Protein AF-A0A0B1RZ28-F1 (afdb_monomer)

Sequence (135 aa):
MQMYLNNQDTDVVIRTESGDLHAHKYSRNAIHFLLCFLYGGLTSIPEEVDVWEVIALATHLNHKDLADVVILHLKATRCHWFHRPCASCVSAVFDALPQFATIRCLKPLYDEVCIANFSLRRLFLVILFVFAKVK

InterPro domains:
  IPR011333 SKP1/BTB/POZ domain superfamily [SSF54695] (2-75)
  IPR043225 BTBD8, BACK domain [PF26017] (79-113)

Structure (mmCIF, N/CA/C/O backbone):
data_AF-A0A0B1RZ28-F1
#
_entry.id   AF-A0A0B1RZ28-F1
#
loop_
_atom_site.group_PDB
_atom_site.id
_atom_site.type_symbol
_atom_site.label_atom_id
_atom_site.label_alt_id
_atom_site.label_comp_id
_atom_site.label_asym_id
_atom_site.label_entity_id
_atom_site.label_seq_id
_atom_site.pdbx_PDB_ins_code
_atom_site.Cartn_x
_atom_site.Cartn_y
_atom_site.Cartn_z
_atom_site.occupancy
_atom_site.B_iso_or_equiv
_atom_site.auth_seq_id
_atom_site.auth_comp_id
_atom_site.auth_asym_id
_atom_site.auth_atom_id
_atom_site.pdbx_PDB_model_num
ATOM 1 N N . MET A 1 1 ? -13.729 -9.799 16.171 1.00 50.22 1 MET A N 1
ATOM 2 C CA . MET A 1 1 ? -13.730 -9.750 14.688 1.00 50.22 1 MET A CA 1
ATOM 3 C C . MET A 1 1 ? -15.132 -9.718 14.056 1.00 50.22 1 MET A C 1
ATOM 5 O O . MET A 1 1 ? -15.224 -9.473 12.866 1.00 50.22 1 MET A O 1
ATOM 9 N N . GLN A 1 2 ? -16.228 -9.895 14.816 1.00 50.97 2 GLN A N 1
ATOM 10 C CA . GLN A 1 2 ? -17.605 -9.849 14.280 1.00 50.97 2 GLN A CA 1
ATOM 11 C C . GLN A 1 2 ? -18.127 -8.434 13.947 1.00 50.97 2 GLN A C 1
ATOM 13 O O . GLN A 1 2 ? -19.095 -8.305 13.212 1.00 50.97 2 GLN A O 1
ATOM 18 N N . MET A 1 3 ? -17.473 -7.367 14.421 1.00 54.50 3 MET A N 1
ATOM 19 C CA . MET A 1 3 ? -17.936 -5.985 14.215 1.00 54.50 3 MET A CA 1
ATOM 20 C C . MET A 1 3 ? -17.839 -5.519 12.746 1.00 54.50 3 MET A C 1
ATOM 22 O O . MET A 1 3 ? -18.744 -4.854 12.263 1.00 54.50 3 MET A O 1
ATOM 26 N N . TYR A 1 4 ? -16.807 -5.943 12.001 1.00 51.66 4 TYR A N 1
ATOM 27 C CA . TYR A 1 4 ? -16.634 -5.612 10.572 1.00 51.66 4 TYR A CA 1
ATOM 28 C C . TYR A 1 4 ? -17.512 -6.453 9.630 1.00 51.66 4 TYR A C 1
ATOM 30 O O . TYR A 1 4 ? -17.722 -6.079 8.477 1.00 51.66 4 TYR A O 1
ATOM 38 N N . LEU A 1 5 ? -18.018 -7.595 10.108 1.00 53.47 5 LEU A N 1
ATOM 39 C CA . LEU A 1 5 ? -18.885 -8.490 9.336 1.00 53.47 5 LEU A CA 1
ATOM 40 C C . LEU A 1 5 ? -20.340 -7.998 9.301 1.00 53.47 5 LEU A C 1
ATOM 42 O O . LEU A 1 5 ? -21.074 -8.348 8.383 1.00 53.47 5 LEU A O 1
ATOM 46 N N . ASN A 1 6 ? -20.735 -7.154 10.259 1.00 58.34 6 ASN A N 1
ATOM 47 C CA . ASN A 1 6 ? -22.127 -6.747 10.463 1.00 58.34 6 ASN A CA 1
ATOM 48 C C . ASN A 1 6 ? -22.534 -5.455 9.732 1.00 58.34 6 ASN A C 1
ATOM 50 O O . ASN A 1 6 ? -23.657 -4.997 9.916 1.00 58.34 6 ASN A O 1
ATOM 54 N N . ASN A 1 7 ? -21.656 -4.884 8.897 1.00 54.47 7 ASN A N 1
ATOM 55 C CA . ASN A 1 7 ? -21.972 -3.774 7.985 1.00 54.47 7 ASN A CA 1
ATOM 56 C C . ASN A 1 7 ? -22.638 -2.551 8.653 1.00 54.47 7 ASN A C 1
ATOM 58 O O . ASN A 1 7 ? -23.470 -1.881 8.046 1.00 54.47 7 ASN A O 1
ATOM 62 N N . GLN A 1 8 ? -22.301 -2.284 9.915 1.00 56.16 8 GLN A N 1
ATOM 63 C CA . GLN A 1 8 ? -22.671 -1.040 10.578 1.00 5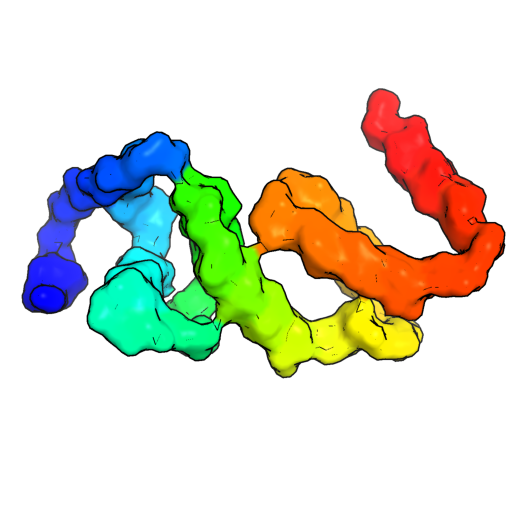6.16 8 GLN A CA 1
ATOM 64 C C . GLN A 1 8 ? -21.620 0.010 10.215 1.00 56.16 8 GLN A C 1
ATOM 66 O O . GLN A 1 8 ? -20.428 -0.290 10.284 1.00 56.16 8 GLN A O 1
ATOM 71 N N . ASP A 1 9 ? -22.054 1.207 9.815 1.00 52.78 9 ASP A N 1
ATOM 72 C CA . ASP A 1 9 ? -21.193 2.376 9.604 1.00 52.78 9 ASP A CA 1
ATOM 73 C C . ASP A 1 9 ? -20.492 2.716 10.917 1.00 52.78 9 ASP A C 1
ATOM 75 O O . ASP A 1 9 ? -20.996 3.449 11.766 1.00 52.78 9 ASP A O 1
ATOM 79 N N . THR A 1 10 ? -19.346 2.089 11.145 1.00 56.50 10 THR A N 1
ATOM 80 C CA . THR A 1 10 ? -18.573 2.341 12.343 1.00 56.50 10 THR A CA 1
ATOM 81 C C . THR A 1 10 ? -17.565 3.426 12.006 1.00 56.50 10 THR A C 1
ATOM 83 O O . THR A 1 10 ? -16.598 3.168 11.285 1.00 56.50 10 THR A O 1
ATOM 86 N N . ASP A 1 11 ? -17.779 4.620 12.560 1.00 66.06 11 ASP A N 1
ATOM 87 C CA . ASP A 1 11 ? -16.814 5.723 12.641 1.00 66.06 11 ASP A CA 1
ATOM 88 C C . ASP A 1 11 ? -15.599 5.326 13.505 1.00 66.06 11 ASP A C 1
ATOM 90 O O . ASP A 1 11 ? -15.276 5.941 14.522 1.00 66.06 11 ASP A O 1
ATOM 94 N N . VAL A 1 12 ? -14.923 4.236 13.138 1.00 69.81 12 VAL A N 1
ATOM 95 C CA . VAL A 1 12 ? -13.765 3.714 13.858 1.00 69.81 12 VAL A CA 1
ATOM 96 C C . VAL A 1 12 ? -12.587 4.600 13.511 1.00 69.81 12 VAL A C 1
ATOM 98 O O . VAL A 1 12 ? -12.058 4.581 12.397 1.00 69.81 12 VAL A O 1
ATOM 101 N N . VAL A 1 13 ? -12.192 5.394 14.496 1.00 73.06 13 VAL A N 1
ATOM 102 C CA . VAL A 1 13 ? -10.959 6.167 14.468 1.00 73.06 13 VAL A CA 1
ATOM 103 C C . VAL A 1 13 ? -9.920 5.391 15.262 1.00 73.06 13 VAL A C 1
ATOM 105 O O . VAL A 1 13 ? -10.010 5.279 16.486 1.00 73.06 13 VAL A O 1
ATOM 108 N N . ILE A 1 14 ? -8.941 4.825 14.561 1.00 74.94 14 ILE A N 1
ATOM 109 C CA . ILE A 1 14 ? -7.783 4.189 15.184 1.00 74.94 14 ILE A CA 1
ATOM 110 C C . ILE A 1 14 ? -6.798 5.312 15.498 1.00 74.94 14 ILE A C 1
ATOM 112 O O . ILE A 1 14 ? -6.125 5.828 14.608 1.00 74.94 14 ILE A O 1
ATOM 116 N N . ARG A 1 15 ? -6.740 5.719 16.768 1.00 71.44 15 ARG A N 1
ATOM 117 C CA . ARG A 1 15 ? -5.738 6.682 17.229 1.00 71.44 15 ARG A CA 1
ATOM 118 C C . ARG A 1 15 ? -4.399 5.978 17.359 1.00 71.44 15 ARG A C 1
ATOM 120 O O . ARG A 1 15 ? -4.266 5.042 18.146 1.00 71.44 15 ARG A O 1
ATOM 127 N N . THR A 1 16 ? -3.421 6.429 16.591 1.00 72.31 16 THR A N 1
ATOM 128 C CA . THR A 1 16 ? -2.030 5.991 16.713 1.00 72.31 16 THR A CA 1
ATOM 129 C C . THR A 1 16 ? -1.157 7.178 17.089 1.00 72.31 16 THR A C 1
ATOM 131 O O . THR A 1 16 ? -1.541 8.325 16.876 1.00 72.31 16 THR A O 1
ATOM 134 N N . GLU A 1 17 ? 0.035 6.924 17.627 1.00 71.00 17 GLU A N 1
ATOM 135 C CA . GLU A 1 17 ? 1.003 7.990 17.936 1.00 71.00 17 GLU A CA 1
ATOM 136 C C . GLU A 1 17 ? 1.395 8.803 16.687 1.00 71.00 17 GLU A C 1
ATOM 138 O O . GLU A 1 17 ? 1.784 9.964 16.788 1.00 71.00 17 GLU A O 1
ATOM 143 N N . SER A 1 18 ? 1.240 8.201 15.504 1.00 67.88 18 SER A N 1
ATOM 144 C CA . SER A 1 18 ? 1.527 8.793 14.195 1.00 67.88 18 SER A CA 1
ATOM 145 C C . SER A 1 18 ? 0.360 9.602 13.612 1.00 67.88 18 SER A C 1
ATOM 147 O O . SER A 1 18 ? 0.556 10.313 12.627 1.00 67.88 18 SER A O 1
ATOM 149 N N . GLY A 1 19 ? -0.846 9.500 14.183 1.00 71.62 19 GLY A N 1
ATOM 150 C CA . GLY A 1 19 ? -2.050 10.177 13.699 1.00 71.62 19 GLY A CA 1
ATOM 151 C C . GLY A 1 19 ? -3.341 9.374 13.880 1.00 71.62 19 GLY A C 1
ATOM 152 O O . GLY A 1 19 ? -3.332 8.179 14.193 1.00 71.62 19 GLY A O 1
ATOM 153 N N . ASP A 1 20 ? -4.463 10.055 13.651 1.00 76.06 20 ASP A N 1
ATOM 154 C CA . ASP A 1 20 ? -5.803 9.476 13.707 1.00 76.06 20 ASP A CA 1
ATOM 155 C C . ASP A 1 20 ? -6.165 8.855 12.352 1.00 76.06 20 ASP A C 1
ATOM 157 O O . ASP A 1 20 ? -6.385 9.545 11.350 1.00 76.06 20 ASP A O 1
ATOM 161 N N . LEU A 1 21 ? -6.253 7.527 12.321 1.00 78.25 21 LEU A N 1
ATOM 162 C CA . LEU A 1 21 ? -6.657 6.784 11.139 1.00 78.25 21 LEU A CA 1
ATOM 163 C C . LEU A 1 21 ? -8.175 6.596 11.137 1.00 78.25 21 LEU A C 1
ATOM 165 O O . LEU A 1 21 ? -8.734 5.847 11.936 1.00 78.25 21 LEU A O 1
ATOM 169 N N . HIS A 1 22 ? -8.844 7.245 10.192 1.00 79.62 22 HIS A N 1
ATOM 170 C CA . HIS A 1 22 ? -10.277 7.083 9.976 1.00 79.62 22 HIS A CA 1
ATOM 171 C C . HIS A 1 22 ? -10.543 5.872 9.077 1.00 79.62 22 HIS A C 1
ATOM 173 O O . HIS A 1 22 ? -10.289 5.934 7.872 1.00 79.62 22 HIS A O 1
ATOM 179 N N . ALA A 1 23 ? -11.076 4.787 9.643 1.00 73.00 23 ALA A N 1
ATOM 180 C CA . ALA A 1 23 ? -11.317 3.541 8.912 1.00 73.00 23 ALA A CA 1
ATOM 181 C C . ALA A 1 23 ? -12.305 3.706 7.741 1.00 73.00 23 ALA A C 1
ATOM 183 O O . ALA A 1 23 ? -12.158 3.024 6.736 1.00 73.00 23 ALA A O 1
ATOM 184 N N . HIS A 1 24 ? -13.247 4.657 7.819 1.00 73.62 24 HIS A N 1
ATOM 185 C CA . HIS A 1 24 ? -14.208 4.938 6.742 1.00 73.62 24 HIS A CA 1
ATOM 186 C C . HIS A 1 24 ? -13.565 5.458 5.443 1.00 73.62 24 HIS A C 1
ATOM 188 O O . HIS A 1 24 ? -14.220 5.483 4.406 1.00 73.62 24 HIS A O 1
ATOM 194 N N . LYS A 1 25 ? -12.307 5.928 5.486 1.00 80.31 25 LYS A N 1
ATOM 195 C CA . LYS A 1 25 ? -11.600 6.454 4.304 1.00 80.31 25 LYS A CA 1
ATOM 196 C C . LYS A 1 25 ? -10.945 5.368 3.451 1.00 80.31 25 LYS A C 1
ATOM 198 O O . LYS A 1 25 ? -10.430 5.692 2.387 1.00 80.31 25 LYS A O 1
ATOM 203 N N . TYR A 1 26 ? -10.933 4.126 3.926 1.00 82.38 26 TYR A N 1
ATOM 204 C CA . TYR A 1 26 ? -10.271 2.998 3.277 1.00 82.38 26 TYR A CA 1
ATOM 205 C C . TYR A 1 26 ? -11.263 1.864 3.060 1.00 82.38 26 TYR A C 1
ATOM 207 O O . TYR A 1 26 ? -12.262 1.746 3.777 1.00 82.38 26 TYR A O 1
ATOM 215 N N . SER A 1 27 ? -10.969 0.989 2.101 1.00 83.69 27 SER A N 1
ATOM 216 C CA . SER A 1 27 ? -11.766 -0.216 1.918 1.00 83.69 27 SER A CA 1
ATOM 217 C C . SER A 1 27 ? -11.740 -1.107 3.165 1.00 83.69 27 SER A C 1
ATOM 219 O O . SER A 1 27 ? -10.748 -1.216 3.899 1.00 83.69 27 SER A O 1
ATOM 221 N N . ARG A 1 28 ? -12.848 -1.823 3.384 1.00 80.19 28 ARG A N 1
ATOM 222 C CA . ARG A 1 28 ? -12.951 -2.812 4.465 1.00 80.19 28 ARG A CA 1
ATOM 223 C C . ARG A 1 28 ? -11.847 -3.862 4.366 1.00 80.19 28 ARG A C 1
ATOM 225 O O . ARG A 1 28 ? -11.322 -4.286 5.390 1.00 80.19 28 ARG A O 1
ATOM 232 N N . ASN A 1 29 ? -11.498 -4.273 3.148 1.00 85.25 29 ASN A N 1
ATOM 233 C CA . ASN A 1 29 ? -10.481 -5.291 2.912 1.00 85.25 29 ASN A CA 1
ATOM 234 C C . ASN A 1 29 ? -9.091 -4.786 3.330 1.00 85.25 29 ASN A C 1
ATOM 236 O O . ASN A 1 29 ? -8.358 -5.527 3.982 1.00 85.25 29 ASN A O 1
ATOM 240 N N . ALA A 1 30 ? -8.759 -3.518 3.061 1.00 85.50 30 ALA A N 1
ATOM 241 C CA . ALA A 1 30 ? -7.499 -2.914 3.493 1.00 85.50 30 ALA A CA 1
ATOM 242 C C . ALA A 1 30 ? -7.399 -2.792 5.026 1.00 85.50 30 ALA A C 1
ATOM 244 O O . ALA A 1 30 ? -6.372 -3.142 5.611 1.00 85.50 30 ALA A O 1
ATOM 245 N N . ILE A 1 31 ? -8.475 -2.369 5.703 1.00 85.06 31 ILE A N 1
ATOM 246 C CA . ILE A 1 31 ? -8.514 -2.311 7.178 1.00 85.06 31 ILE A CA 1
ATOM 247 C C . ILE A 1 31 ? -8.462 -3.715 7.788 1.00 85.06 31 ILE A C 1
ATOM 249 O O . ILE A 1 31 ? -7.764 -3.940 8.776 1.00 85.06 31 ILE A O 1
ATOM 253 N N . HIS A 1 32 ? -9.161 -4.680 7.193 1.00 84.62 32 HIS A N 1
ATOM 254 C CA . HIS A 1 32 ? -9.107 -6.073 7.619 1.00 84.62 32 HIS A CA 1
ATOM 255 C C . HIS A 1 32 ? -7.689 -6.639 7.487 1.00 84.62 32 HIS A C 1
ATOM 257 O O . HIS A 1 32 ? -7.186 -7.244 8.432 1.00 84.62 32 HIS A O 1
ATOM 263 N N . PHE A 1 33 ? -7.016 -6.378 6.364 1.00 87.31 33 PHE A N 1
ATOM 264 C CA . PHE A 1 33 ? -5.612 -6.726 6.171 1.00 87.31 33 PHE A CA 1
ATOM 265 C C . PHE A 1 33 ? -4.716 -6.081 7.234 1.00 87.31 33 PHE A C 1
ATOM 267 O O . PHE A 1 33 ? -3.920 -6.784 7.849 1.00 87.31 33 PHE A O 1
ATOM 274 N N . LEU A 1 34 ? -4.888 -4.786 7.525 1.00 85.75 34 LEU A N 1
ATOM 275 C CA . LEU A 1 34 ? -4.133 -4.094 8.575 1.00 85.75 34 LEU A CA 1
ATOM 276 C C . LEU A 1 34 ? -4.327 -4.749 9.952 1.00 85.75 34 LEU A C 1
ATOM 278 O O . LEU A 1 34 ? -3.364 -4.939 10.690 1.00 85.75 34 LEU A O 1
ATOM 282 N N . LEU A 1 35 ? -5.555 -5.126 10.305 1.00 84.44 35 LEU A N 1
ATOM 283 C CA . LEU A 1 35 ? -5.836 -5.811 11.569 1.00 84.44 35 LEU A CA 1
ATOM 284 C C . LEU A 1 35 ? -5.228 -7.216 11.603 1.00 84.44 35 LEU A C 1
ATOM 286 O O . LEU A 1 35 ? -4.663 -7.609 12.622 1.00 84.44 35 LEU A O 1
ATOM 290 N N . CYS A 1 36 ? -5.302 -7.963 10.501 1.00 87.12 36 CYS A N 1
ATOM 291 C CA . CYS A 1 36 ? -4.631 -9.255 10.362 1.00 87.12 36 CYS A CA 1
ATOM 292 C C . CYS A 1 36 ? -3.104 -9.123 10.417 1.00 87.12 36 CYS A C 1
ATOM 294 O O . CYS A 1 36 ? -2.442 -10.002 10.955 1.00 87.12 36 CYS A O 1
ATOM 296 N N . PHE A 1 37 ? -2.538 -8.032 9.910 1.00 88.00 37 PHE A N 1
ATOM 297 C CA . PHE A 1 37 ? -1.118 -7.729 10.037 1.00 88.00 37 PHE A CA 1
ATOM 298 C C . PHE A 1 37 ? -0.748 -7.463 11.504 1.00 88.00 37 PHE A C 1
ATOM 300 O O . PHE A 1 37 ? 0.143 -8.120 12.035 1.00 88.00 37 PHE A O 1
ATOM 307 N N . LEU A 1 38 ? -1.486 -6.584 12.191 1.00 84.69 38 LEU A N 1
ATOM 308 C CA . LEU A 1 38 ? -1.207 -6.194 13.580 1.00 84.69 38 LEU A CA 1
ATOM 309 C C . LEU A 1 38 ? -1.409 -7.332 14.589 1.00 84.69 38 LEU A C 1
ATOM 311 O O . LEU A 1 38 ? -0.598 -7.503 15.494 1.00 84.69 38 LEU A O 1
ATOM 315 N N . TYR A 1 39 ? -2.495 -8.096 14.457 1.00 86.12 39 TYR A N 1
ATOM 316 C CA . TYR A 1 39 ? -2.864 -9.132 15.430 1.00 86.12 39 TYR A CA 1
ATOM 317 C C . TYR A 1 39 ? -2.525 -10.554 14.978 1.00 86.12 39 TYR A C 1
ATOM 319 O O . TYR A 1 39 ? -2.456 -11.454 15.811 1.00 86.12 39 TYR A O 1
ATOM 327 N N . GLY A 1 40 ? -2.341 -10.775 13.677 1.00 83.75 40 GLY A N 1
ATOM 328 C CA . GLY A 1 40 ? -2.084 -12.091 13.088 1.00 83.75 40 GLY A CA 1
ATOM 329 C C . GLY A 1 40 ? -0.723 -12.228 12.405 1.00 83.75 40 GLY A C 1
ATOM 330 O O . GLY A 1 40 ? -0.415 -13.318 11.932 1.00 83.75 40 GLY A O 1
ATOM 331 N N . GLY A 1 41 ? 0.085 -11.162 12.328 1.00 85.00 41 GLY A N 1
ATOM 332 C CA . GLY A 1 41 ? 1.406 -11.197 11.689 1.00 85.00 41 GLY A CA 1
ATOM 333 C C . GLY A 1 41 ? 1.357 -11.512 10.192 1.00 85.00 41 GLY A C 1
ATOM 334 O O . GLY A 1 41 ? 2.294 -12.093 9.648 1.00 85.00 41 GLY A O 1
ATOM 335 N N . LEU A 1 42 ? 0.247 -11.193 9.524 1.00 84.31 42 LEU A N 1
ATOM 336 C CA . LEU A 1 42 ? 0.020 -11.556 8.129 1.00 84.31 42 LEU A CA 1
ATOM 337 C C . LEU A 1 42 ? 0.875 -10.696 7.183 1.00 84.31 42 LEU A C 1
ATOM 339 O O . LEU A 1 42 ? 0.621 -9.509 7.031 1.00 84.31 42 LEU A O 1
ATOM 343 N N . THR A 1 43 ? 1.871 -11.289 6.521 1.00 84.38 43 THR A N 1
ATOM 344 C CA . THR A 1 43 ? 2.836 -10.574 5.657 1.00 84.38 43 THR A CA 1
ATOM 345 C C . THR A 1 43 ? 2.552 -10.689 4.156 1.00 84.38 43 THR A C 1
ATOM 347 O O . THR A 1 43 ? 3.291 -10.140 3.343 1.00 84.38 43 THR A O 1
ATOM 350 N N . SER A 1 44 ? 1.489 -11.390 3.758 1.00 84.19 44 SER A N 1
ATOM 351 C CA . SER A 1 44 ? 1.106 -11.573 2.355 1.00 84.19 44 SER A CA 1
ATOM 352 C C . SER A 1 44 ? -0.121 -10.736 2.007 1.00 84.19 44 SER A C 1
ATOM 354 O O . SER A 1 44 ? -1.190 -10.961 2.572 1.00 84.19 44 SER 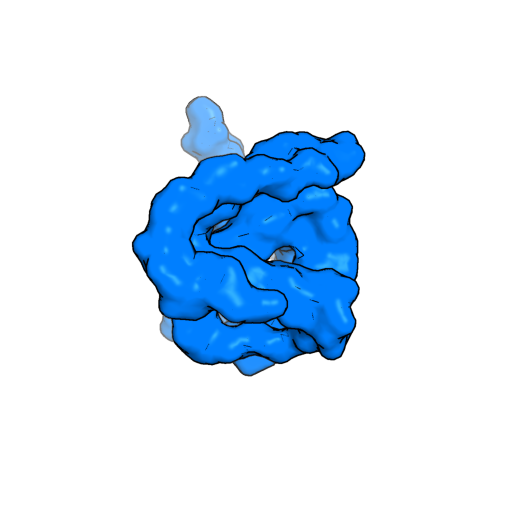A O 1
ATOM 356 N N . ILE A 1 45 ? 0.012 -9.808 1.058 1.00 85.69 45 ILE A N 1
ATOM 357 C CA . ILE A 1 45 ? -1.121 -9.016 0.560 1.00 85.69 45 ILE A CA 1
ATOM 358 C C . ILE A 1 45 ? -1.982 -9.906 -0.357 1.00 85.69 45 ILE A C 1
ATOM 360 O O . ILE A 1 45 ? -1.446 -10.413 -1.347 1.00 85.69 45 ILE A O 1
ATOM 364 N N . PRO A 1 46 ? -3.272 -10.135 -0.041 1.00 84.81 46 PRO A N 1
ATOM 365 C CA . PRO A 1 46 ? -4.182 -10.892 -0.900 1.00 84.81 46 PRO A CA 1
ATOM 366 C C . PRO A 1 46 ? -4.566 -10.084 -2.149 1.00 84.81 46 PRO A C 1
ATOM 368 O O . PRO A 1 46 ? -4.584 -8.856 -2.117 1.00 84.81 46 PRO A O 1
ATOM 371 N N . GLU A 1 47 ? -4.925 -10.766 -3.240 1.00 81.69 47 GLU A N 1
ATOM 372 C CA . GLU A 1 47 ? -5.270 -10.130 -4.529 1.00 81.69 47 GLU A CA 1
ATOM 373 C C . GLU A 1 47 ? -6.549 -9.273 -4.475 1.00 81.69 47 GLU A C 1
ATOM 375 O O . GLU A 1 47 ? -6.778 -8.428 -5.333 1.00 81.69 47 GLU A O 1
ATOM 380 N N . GLU A 1 48 ? -7.374 -9.469 -3.447 1.00 84.25 48 GLU A N 1
ATOM 381 C CA . GLU A 1 48 ? -8.632 -8.748 -3.205 1.00 84.25 48 GLU A CA 1
ATOM 382 C C . GLU A 1 48 ? -8.430 -7.349 -2.593 1.00 84.25 48 GLU A C 1
ATOM 384 O O . GLU A 1 48 ? -9.404 -6.617 -2.387 1.00 84.25 48 GLU A O 1
ATOM 389 N N . VAL A 1 49 ? -7.192 -7.012 -2.213 1.00 85.25 49 VAL A N 1
ATOM 390 C CA . VAL A 1 49 ? -6.829 -5.752 -1.557 1.00 85.25 49 VAL A CA 1
ATOM 391 C C . VAL A 1 49 ? -6.019 -4.889 -2.514 1.00 85.25 49 VAL A C 1
ATOM 393 O O . VAL A 1 49 ? -5.000 -5.317 -3.058 1.00 85.25 49 VAL A O 1
ATOM 396 N N . ASP A 1 50 ? -6.420 -3.627 -2.647 1.00 84.81 50 ASP A N 1
ATOM 397 C CA . ASP A 1 50 ? -5.676 -2.652 -3.430 1.00 84.81 50 ASP A CA 1
ATOM 398 C C . ASP A 1 50 ? -4.345 -2.291 -2.756 1.00 84.81 50 ASP A C 1
ATOM 400 O O . ASP A 1 50 ? -4.290 -1.685 -1.683 1.00 84.81 50 ASP A O 1
ATOM 404 N N . VAL A 1 51 ? -3.237 -2.601 -3.435 1.00 85.25 51 VAL A N 1
ATOM 405 C CA . VAL A 1 51 ? -1.870 -2.328 -2.951 1.00 85.25 51 VAL A CA 1
ATOM 406 C C . VAL A 1 51 ? -1.660 -0.838 -2.646 1.00 85.25 51 VAL A C 1
ATOM 408 O O . VAL A 1 51 ? -0.953 -0.488 -1.702 1.00 85.25 51 VAL A O 1
ATOM 411 N N . TRP A 1 52 ? -2.303 0.053 -3.405 1.00 83.62 52 TRP A N 1
ATOM 412 C CA . TRP A 1 52 ? -2.225 1.504 -3.206 1.00 83.62 52 TRP A CA 1
ATOM 413 C C . TRP A 1 52 ? -2.840 1.967 -1.886 1.00 83.62 52 TRP A C 1
ATOM 415 O O . TRP A 1 52 ? -2.292 2.864 -1.243 1.00 83.62 52 TRP A O 1
ATOM 425 N N . GLU A 1 53 ? -3.931 1.339 -1.445 1.00 86.25 53 GLU A N 1
ATOM 426 C CA . GLU A 1 53 ? -4.514 1.631 -0.135 1.00 86.25 53 GLU A CA 1
ATOM 427 C C . GLU A 1 53 ? -3.579 1.172 0.984 1.00 86.25 53 GLU A C 1
ATOM 429 O O . GLU A 1 53 ? -3.371 1.904 1.951 1.00 86.25 53 GLU A O 1
ATOM 434 N N . VAL A 1 54 ? -2.936 0.009 0.830 1.00 87.25 54 VAL A N 1
ATOM 435 C CA . VAL A 1 54 ? -1.952 -0.494 1.804 1.00 87.25 54 VAL A CA 1
ATOM 436 C C . VAL A 1 54 ? -0.720 0.415 1.868 1.00 87.25 54 VAL A C 1
ATOM 438 O O . VAL A 1 54 ? -0.237 0.715 2.959 1.00 87.25 54 VAL A O 1
A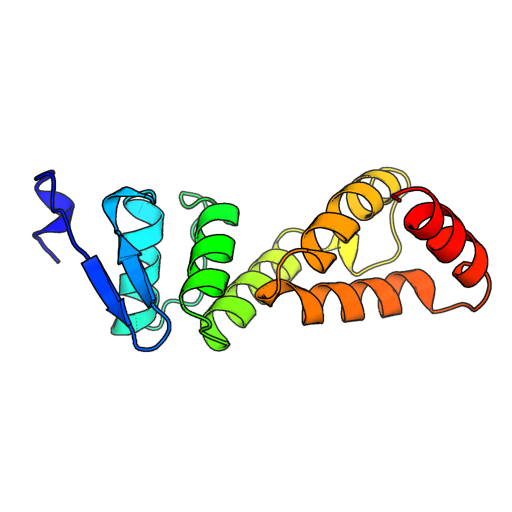TOM 441 N N . ILE A 1 55 ? -0.243 0.924 0.727 1.00 85.88 55 ILE A N 1
ATOM 442 C CA . ILE A 1 55 ? 0.829 1.933 0.660 1.00 85.88 55 ILE A CA 1
ATOM 443 C C . ILE A 1 55 ? 0.429 3.207 1.417 1.00 85.88 55 ILE A C 1
ATOM 445 O O . ILE A 1 55 ? 1.232 3.760 2.181 1.00 85.88 55 ILE A O 1
ATOM 449 N N . ALA A 1 56 ? -0.802 3.683 1.215 1.00 84.81 56 ALA A N 1
ATOM 450 C CA . ALA A 1 56 ? -1.323 4.861 1.900 1.00 84.81 56 ALA A CA 1
ATOM 451 C C . ALA A 1 56 ? -1.415 4.630 3.417 1.00 84.81 56 ALA A C 1
ATOM 453 O O . ALA A 1 56 ? -0.953 5.474 4.186 1.00 84.81 56 ALA A O 1
ATOM 454 N N . LEU A 1 57 ? -1.903 3.461 3.846 1.00 85.69 57 LEU A N 1
ATOM 455 C CA . LEU A 1 57 ? -1.938 3.048 5.252 1.00 85.69 57 LEU A CA 1
ATOM 456 C C . LEU A 1 57 ? -0.534 2.992 5.864 1.00 85.69 57 LEU A C 1
ATOM 458 O O . LEU A 1 57 ? -0.307 3.585 6.917 1.00 85.69 57 LEU A O 1
ATOM 462 N N . ALA A 1 58 ? 0.426 2.354 5.189 1.00 86.44 58 ALA A N 1
ATOM 463 C CA . ALA A 1 58 ? 1.819 2.277 5.631 1.00 86.44 58 ALA A CA 1
ATOM 464 C C . ALA A 1 58 ? 2.455 3.665 5.784 1.00 86.44 58 ALA A C 1
ATOM 466 O O . ALA A 1 58 ? 3.177 3.922 6.749 1.00 86.44 58 ALA A O 1
ATOM 467 N N . THR A 1 59 ? 2.149 4.578 4.858 1.00 83.62 59 THR A N 1
ATOM 468 C CA . THR A 1 59 ? 2.626 5.967 4.908 1.00 83.62 59 THR A CA 1
ATOM 469 C C . THR A 1 59 ? 2.003 6.738 6.068 1.00 83.62 59 THR A C 1
ATOM 471 O O . THR A 1 59 ? 2.711 7.470 6.754 1.00 83.62 59 THR A O 1
ATOM 474 N N . HIS A 1 60 ? 0.698 6.574 6.294 1.00 82.56 60 HIS A N 1
ATOM 475 C CA . HIS A 1 60 ? -0.041 7.284 7.339 1.00 82.56 60 HIS A CA 1
ATOM 476 C C . HIS A 1 60 ? 0.365 6.804 8.739 1.00 82.56 60 HIS A C 1
ATOM 478 O O . HIS A 1 60 ? 0.640 7.612 9.619 1.00 82.56 60 HIS A O 1
ATOM 484 N N . LEU A 1 61 ? 0.460 5.488 8.935 1.00 80.44 61 LEU A N 1
ATOM 485 C CA . LEU A 1 61 ? 0.834 4.881 10.216 1.00 80.44 61 LEU A CA 1
ATOM 486 C C . LEU A 1 61 ? 2.333 5.016 10.519 1.00 80.44 61 LEU A C 1
ATOM 488 O O . LEU A 1 61 ? 2.743 4.866 11.669 1.00 80.44 61 LEU A O 1
ATOM 492 N N . ASN A 1 62 ? 3.152 5.300 9.499 1.00 79.31 62 ASN A N 1
ATOM 493 C CA . ASN A 1 62 ? 4.613 5.359 9.580 1.00 79.31 62 ASN A CA 1
ATOM 494 C C . ASN A 1 62 ? 5.239 4.067 10.158 1.00 79.31 62 ASN A C 1
ATOM 496 O O . ASN A 1 62 ? 6.266 4.100 10.838 1.00 79.31 62 ASN A O 1
ATOM 500 N N . HIS A 1 63 ? 4.610 2.916 9.891 1.00 81.50 63 HIS A N 1
ATOM 501 C CA . HIS A 1 63 ? 5.046 1.610 10.383 1.00 81.50 63 HIS A CA 1
ATOM 502 C C . HIS A 1 63 ? 6.025 0.973 9.391 1.00 81.50 63 HIS A C 1
ATOM 504 O O . HIS A 1 63 ? 5.633 0.576 8.292 1.00 81.50 63 HIS A O 1
ATOM 510 N N . LYS A 1 64 ? 7.301 0.861 9.778 1.00 82.44 64 LYS A N 1
ATOM 511 C CA . LYS A 1 64 ? 8.374 0.365 8.895 1.00 82.44 64 LYS A CA 1
ATOM 512 C C . LYS A 1 64 ? 8.105 -1.051 8.387 1.00 82.44 64 LYS A C 1
ATOM 514 O O . LYS A 1 64 ? 8.167 -1.273 7.187 1.00 82.44 64 LYS A O 1
ATOM 519 N N . ASP A 1 65 ? 7.668 -1.950 9.266 1.00 85.81 65 ASP A N 1
ATOM 520 C CA . ASP A 1 65 ? 7.418 -3.345 8.878 1.00 85.81 65 ASP A CA 1
ATOM 521 C C . ASP A 1 65 ? 6.291 -3.479 7.837 1.00 85.81 65 ASP A C 1
ATOM 523 O O . ASP A 1 65 ? 6.334 -4.346 6.967 1.00 85.81 65 ASP A O 1
ATOM 527 N N . LEU A 1 66 ? 5.295 -2.583 7.869 1.00 84.94 66 LEU A N 1
ATOM 528 C CA . LEU A 1 66 ? 4.220 -2.570 6.878 1.00 84.94 66 LEU A CA 1
ATOM 529 C C . LEU A 1 66 ? 4.723 -2.046 5.524 1.00 84.94 66 LEU A C 1
ATOM 531 O O . LEU A 1 66 ? 4.311 -2.541 4.476 1.00 84.94 66 LEU A O 1
ATOM 535 N N . ALA A 1 67 ? 5.647 -1.080 5.537 1.00 85.38 67 ALA A N 1
ATOM 536 C CA . ALA A 1 67 ? 6.323 -0.617 4.328 1.00 85.38 67 ALA A CA 1
ATOM 537 C C . ALA A 1 67 ? 7.188 -1.726 3.705 1.00 85.38 67 ALA A C 1
ATOM 539 O O . ALA A 1 67 ? 7.155 -1.908 2.489 1.00 85.38 67 ALA A O 1
ATOM 540 N N . ASP A 1 68 ? 7.889 -2.514 4.523 1.00 86.25 68 ASP A N 1
ATOM 541 C CA . ASP A 1 68 ? 8.711 -3.633 4.051 1.00 86.25 68 ASP A CA 1
ATOM 542 C C . ASP A 1 68 ? 7.865 -4.744 3.414 1.00 86.25 68 ASP A C 1
ATOM 544 O O . ASP A 1 68 ? 8.241 -5.283 2.372 1.00 86.25 68 ASP A O 1
ATOM 548 N N . VAL A 1 69 ? 6.681 -5.037 3.966 1.00 87.81 69 VAL A N 1
ATOM 549 C CA . VAL A 1 69 ? 5.719 -5.978 3.362 1.00 87.81 69 VAL A CA 1
ATOM 550 C C . VAL A 1 69 ? 5.256 -5.504 1.984 1.00 87.81 69 VAL A C 1
ATOM 552 O O . VAL A 1 69 ? 5.229 -6.284 1.031 1.00 87.81 69 VAL A O 1
ATOM 555 N N . VAL A 1 70 ? 4.931 -4.219 1.848 1.00 86.56 70 VAL A N 1
ATOM 556 C CA . VAL A 1 70 ? 4.547 -3.622 0.562 1.00 86.56 70 VAL A CA 1
ATOM 557 C C . VAL A 1 70 ? 5.699 -3.692 -0.442 1.00 86.56 70 VAL A C 1
ATOM 559 O O . VAL A 1 70 ? 5.493 -4.063 -1.599 1.00 86.56 70 VAL A O 1
ATOM 562 N N . ILE A 1 71 ? 6.919 -3.374 -0.008 1.00 82.19 71 ILE A N 1
ATOM 563 C CA . ILE A 1 71 ? 8.130 -3.474 -0.829 1.00 82.19 71 ILE A CA 1
ATOM 564 C C . ILE A 1 71 ? 8.339 -4.915 -1.300 1.00 82.19 71 ILE A C 1
ATOM 566 O O . ILE A 1 71 ? 8.593 -5.146 -2.484 1.00 82.19 71 ILE A O 1
ATOM 570 N N . LEU A 1 72 ? 8.202 -5.887 -0.399 1.00 83.94 72 LEU A N 1
ATOM 571 C CA . LEU A 1 72 ? 8.338 -7.304 -0.713 1.00 83.94 72 LEU A CA 1
ATOM 572 C C . LEU A 1 72 ? 7.275 -7.755 -1.722 1.00 83.94 72 LEU A C 1
ATOM 574 O O . LEU A 1 72 ? 7.599 -8.442 -2.692 1.00 83.94 72 LEU A O 1
ATOM 578 N N . HIS A 1 73 ? 6.028 -7.319 -1.541 1.00 85.44 73 HIS A N 1
ATOM 579 C CA . HIS A 1 73 ? 4.942 -7.615 -2.467 1.00 85.44 73 HIS A CA 1
ATOM 580 C C . HIS A 1 73 ? 5.201 -7.028 -3.863 1.00 85.44 73 HIS A C 1
ATOM 582 O O . HIS A 1 73 ? 5.011 -7.721 -4.863 1.00 85.44 73 HIS A O 1
ATOM 588 N N . LEU A 1 74 ? 5.701 -5.791 -3.955 1.00 78.62 74 LEU A N 1
ATOM 589 C CA . LEU A 1 74 ? 6.085 -5.171 -5.230 1.00 78.62 74 LEU A CA 1
ATOM 590 C C . LEU A 1 74 ? 7.256 -5.901 -5.897 1.00 78.62 74 LEU A C 1
ATOM 592 O O . LEU A 1 74 ? 7.237 -6.103 -7.110 1.00 78.62 74 LEU A O 1
ATOM 596 N N . LYS A 1 75 ? 8.248 -6.351 -5.121 1.00 76.50 75 LYS A N 1
ATOM 597 C CA . LYS A 1 75 ? 9.354 -7.174 -5.636 1.00 76.50 75 LYS A CA 1
ATOM 598 C C . LYS A 1 75 ? 8.854 -8.509 -6.198 1.00 76.50 75 LYS A C 1
ATOM 600 O O . LYS A 1 75 ? 9.345 -8.938 -7.239 1.00 76.50 75 LYS A O 1
ATOM 605 N N . ALA A 1 76 ? 7.869 -9.133 -5.550 1.00 78.38 76 ALA A N 1
ATOM 606 C CA . ALA A 1 76 ? 7.286 -10.401 -5.987 1.00 78.38 76 ALA A CA 1
ATOM 607 C C . ALA A 1 76 ? 6.369 -10.263 -7.218 1.00 78.38 76 ALA A C 1
ATOM 609 O O . ALA A 1 76 ? 6.345 -11.151 -8.065 1.00 78.38 76 ALA A O 1
ATOM 610 N N . THR A 1 77 ? 5.623 -9.161 -7.335 1.00 72.00 77 THR A N 1
ATOM 611 C CA . THR A 1 77 ? 4.639 -8.954 -8.418 1.00 72.00 77 THR A CA 1
ATOM 612 C C . THR A 1 77 ? 5.204 -8.222 -9.636 1.00 72.00 77 THR A C 1
ATOM 614 O O . THR A 1 77 ? 4.731 -8.420 -10.756 1.00 72.00 77 THR A O 1
ATOM 617 N N . ARG A 1 78 ? 6.208 -7.357 -9.454 1.00 66.44 78 ARG A N 1
ATOM 618 C CA . ARG A 1 78 ? 6.759 -6.470 -10.495 1.00 66.44 78 ARG A CA 1
ATOM 619 C C . ARG A 1 78 ? 8.267 -6.658 -10.635 1.00 66.44 78 ARG A C 1
ATOM 621 O O . ARG A 1 78 ? 9.032 -5.695 -10.626 1.00 66.44 78 ARG A O 1
ATOM 628 N N . CYS A 1 79 ? 8.689 -7.904 -10.839 1.00 57.56 79 CYS A N 1
ATOM 629 C CA . CYS A 1 79 ? 10.094 -8.281 -11.008 1.00 57.56 79 CYS A CA 1
ATOM 630 C C . CYS A 1 79 ? 10.811 -7.374 -12.037 1.00 57.56 79 CYS A C 1
ATOM 632 O O . CYS A 1 79 ? 11.918 -6.901 -11.785 1.00 57.56 79 CYS A O 1
ATOM 634 N N . HIS A 1 80 ? 10.134 -7.038 -13.148 1.00 61.91 80 HIS A N 1
ATOM 635 C CA . HIS A 1 80 ? 10.642 -6.219 -14.262 1.00 61.91 80 HIS A CA 1
ATOM 636 C 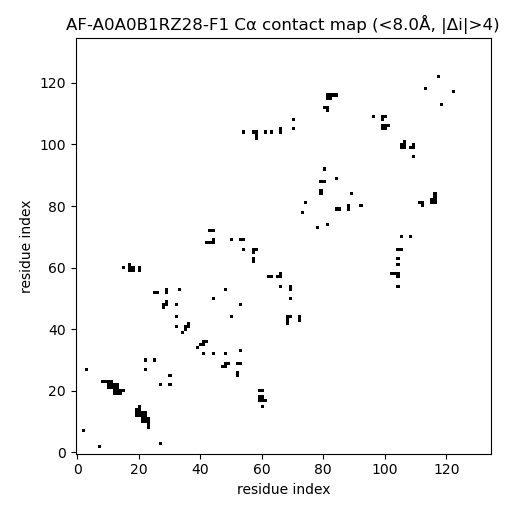C . HIS A 1 80 ? 11.233 -4.857 -13.890 1.00 61.91 80 HIS A C 1
ATOM 638 O O . HIS A 1 80 ? 11.979 -4.296 -14.688 1.00 61.91 80 HIS A O 1
ATOM 644 N N . TRP A 1 81 ? 10.906 -4.311 -12.722 1.00 58.97 81 TRP A N 1
ATOM 645 C CA . TRP A 1 81 ? 11.457 -3.035 -12.265 1.00 58.97 81 TRP A CA 1
ATOM 646 C C . TRP A 1 8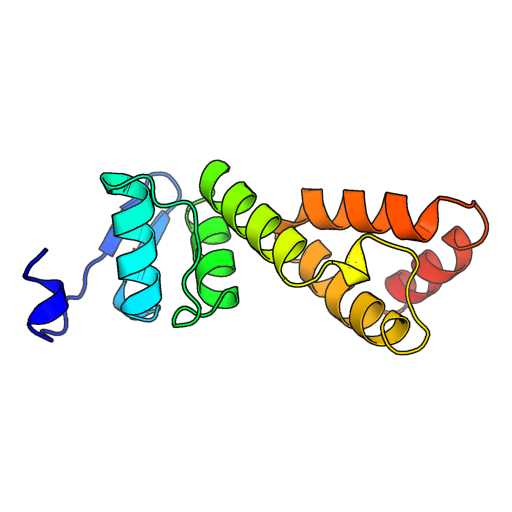1 ? 12.877 -3.163 -11.692 1.00 58.97 81 TRP A C 1
ATOM 648 O O . TRP A 1 81 ? 13.611 -2.176 -11.652 1.00 58.97 81 TRP A O 1
ATOM 658 N N . PHE A 1 82 ? 13.279 -4.374 -11.292 1.00 59.19 82 PHE A N 1
ATOM 659 C CA . PHE A 1 82 ? 14.535 -4.656 -10.584 1.00 59.19 82 PHE A CA 1
ATOM 660 C C . PHE A 1 82 ? 15.567 -5.420 -11.425 1.00 59.19 82 PHE A C 1
ATOM 662 O O . PHE A 1 82 ? 16.699 -5.615 -10.988 1.00 59.19 82 PHE A O 1
ATOM 669 N N . HIS A 1 83 ? 15.205 -5.844 -12.635 1.00 57.84 83 HIS A N 1
ATOM 670 C CA . HIS A 1 83 ? 16.123 -6.440 -13.604 1.00 57.84 83 HIS A CA 1
ATOM 671 C C . HIS A 1 83 ? 16.146 -5.639 -14.904 1.00 57.84 83 HIS A C 1
ATOM 673 O O . HIS A 1 83 ? 15.333 -4.742 -15.105 1.00 57.84 83 HIS A O 1
ATOM 679 N N . ARG A 1 84 ? 17.109 -5.951 -15.786 1.00 58.16 84 ARG A N 1
ATOM 680 C CA . ARG A 1 84 ? 17.347 -5.224 -17.041 1.00 58.16 84 ARG A CA 1
ATOM 681 C C . ARG A 1 84 ? 16.017 -4.956 -17.765 1.00 58.16 84 ARG A C 1
ATOM 683 O O . ARG A 1 84 ? 15.347 -5.926 -18.131 1.00 58.16 84 ARG A O 1
ATOM 690 N N . PRO A 1 85 ? 15.627 -3.685 -17.966 1.00 62.53 85 PRO A N 1
ATOM 691 C CA . PRO A 1 85 ? 14.287 -3.378 -18.425 1.00 62.53 85 PRO A CA 1
ATOM 692 C C . PRO A 1 85 ? 14.110 -3.881 -19.857 1.00 62.53 85 PRO A C 1
ATOM 694 O O . PRO A 1 85 ? 14.917 -3.612 -20.749 1.00 62.53 85 PRO A O 1
ATOM 697 N N . CYS A 1 86 ? 13.052 -4.661 -20.055 1.00 61.34 86 CYS A N 1
ATOM 698 C CA . CYS A 1 86 ? 12.622 -5.124 -21.364 1.00 61.34 86 CYS A CA 1
ATOM 699 C C . CYS A 1 86 ? 12.066 -3.941 -22.181 1.00 61.34 86 CYS A C 1
ATOM 701 O O . CYS A 1 86 ? 11.597 -2.970 -21.590 1.00 61.34 86 CYS A O 1
ATOM 703 N N . ALA A 1 87 ? 12.069 -3.993 -23.519 1.00 65.44 87 ALA A N 1
ATOM 704 C CA . ALA A 1 87 ? 11.617 -2.865 -24.352 1.00 65.44 87 ALA A CA 1
ATOM 705 C C . ALA A 1 87 ? 10.182 -2.384 -24.033 1.00 65.44 87 ALA A C 1
ATOM 707 O O . ALA A 1 87 ? 9.892 -1.200 -24.164 1.00 65.44 87 ALA A O 1
ATOM 708 N N . SER A 1 88 ? 9.307 -3.275 -23.555 1.00 64.62 88 SER A N 1
ATOM 709 C CA . SER A 1 88 ? 7.948 -2.948 -23.097 1.00 64.62 88 SER A CA 1
ATOM 710 C C . SER A 1 88 ? 7.868 -2.462 -21.642 1.00 64.62 88 SER A C 1
ATOM 712 O O . SER A 1 88 ? 6.864 -1.881 -21.247 1.00 64.62 88 SER A O 1
ATOM 714 N N . CYS A 1 89 ? 8.913 -2.678 -20.844 1.00 62.16 89 CYS A N 1
ATOM 715 C CA . CYS A 1 89 ? 8.973 -2.349 -19.421 1.00 62.16 89 CYS A CA 1
ATOM 716 C C . CYS A 1 89 ? 9.562 -0.952 -19.161 1.00 62.16 89 CYS A C 1
ATOM 718 O O . CYS A 1 89 ? 9.266 -0.350 -18.132 1.00 62.16 89 CYS A O 1
ATOM 720 N N . VAL A 1 90 ? 10.415 -0.447 -20.066 1.00 65.56 90 VAL A N 1
ATOM 721 C CA . VAL A 1 90 ? 11.163 0.813 -19.888 1.00 65.56 90 VAL A CA 1
ATOM 722 C C . VAL A 1 90 ? 10.223 1.990 -19.606 1.00 65.56 90 VAL A C 1
ATOM 724 O O . VAL A 1 90 ? 10.445 2.717 -18.644 1.00 65.56 90 VAL A O 1
ATOM 727 N N . SER A 1 91 ? 9.156 2.156 -20.390 1.00 68.81 91 SER A N 1
ATOM 728 C CA . SER A 1 91 ? 8.173 3.235 -20.201 1.00 68.81 91 SER A CA 1
ATOM 729 C C . SER A 1 91 ? 7.458 3.140 -18.852 1.00 68.81 91 SER A C 1
ATOM 731 O O . SER A 1 91 ? 7.447 4.105 -18.096 1.00 68.81 91 SER A O 1
ATOM 733 N N . ALA A 1 92 ? 6.964 1.951 -18.495 1.00 67.44 92 ALA A N 1
ATOM 734 C CA . ALA A 1 92 ? 6.261 1.723 -17.233 1.00 67.44 92 ALA A CA 1
ATOM 735 C C . ALA A 1 92 ? 7.143 1.973 -15.993 1.00 67.44 92 ALA A C 1
ATOM 737 O O . ALA A 1 92 ? 6.642 2.407 -14.958 1.00 67.44 92 ALA A O 1
ATOM 738 N N . VAL A 1 93 ? 8.453 1.716 -16.086 1.00 68.81 93 VAL A N 1
ATOM 739 C CA . VAL A 1 93 ? 9.414 2.040 -15.017 1.00 68.81 93 VAL A CA 1
ATOM 740 C C . VAL A 1 93 ? 9.559 3.557 -14.865 1.00 68.81 93 VAL A C 1
ATOM 742 O O . VAL A 1 93 ? 9.522 4.058 -13.741 1.00 68.81 93 VAL A O 1
ATOM 745 N N . PHE A 1 94 ? 9.679 4.298 -15.971 1.00 68.00 94 PHE A N 1
ATOM 746 C CA . PHE A 1 94 ? 9.786 5.761 -15.934 1.00 68.00 94 PHE A CA 1
ATOM 747 C C . PHE A 1 94 ? 8.520 6.445 -15.406 1.00 68.00 94 PHE A C 1
ATOM 749 O O . PHE A 1 94 ? 8.642 7.439 -14.692 1.00 68.00 94 PHE A O 1
ATOM 756 N N . ASP A 1 95 ? 7.337 5.892 -15.674 1.00 70.50 95 ASP A N 1
ATOM 757 C CA . ASP A 1 95 ? 6.070 6.425 -15.156 1.00 70.50 95 ASP A CA 1
ATOM 758 C C . ASP A 1 95 ? 5.875 6.145 -13.652 1.00 70.50 95 ASP A C 1
ATOM 760 O O . ASP A 1 95 ? 5.256 6.937 -12.935 1.00 70.50 95 ASP A O 1
ATOM 764 N N . ALA A 1 96 ? 6.423 5.032 -13.150 1.00 70.31 96 ALA A N 1
ATOM 765 C CA . ALA A 1 96 ? 6.283 4.612 -11.754 1.00 70.31 96 ALA A CA 1
ATOM 766 C C . ALA A 1 96 ? 7.329 5.244 -10.811 1.00 70.31 96 ALA A C 1
ATOM 768 O O . ALA A 1 96 ? 7.023 5.553 -9.659 1.00 70.31 96 ALA A O 1
ATOM 769 N N . LEU A 1 97 ? 8.551 5.500 -11.295 1.00 69.94 97 LEU A N 1
ATOM 770 C CA . LEU A 1 97 ? 9.641 6.129 -10.531 1.00 69.94 97 LEU A CA 1
ATOM 771 C C . LEU A 1 97 ? 9.270 7.437 -9.797 1.00 69.94 97 LEU A C 1
ATOM 773 O O . LEU A 1 97 ? 9.576 7.537 -8.604 1.00 69.94 97 LEU A O 1
ATOM 777 N N . PRO A 1 98 ? 8.616 8.438 -10.425 1.00 71.12 98 PRO A N 1
ATOM 778 C CA . PRO A 1 98 ? 8.241 9.668 -9.723 1.00 71.12 98 PRO A CA 1
ATOM 779 C C . PRO A 1 98 ? 7.224 9.414 -8.598 1.00 71.12 98 PRO A C 1
ATOM 781 O O . PRO A 1 98 ? 7.217 10.127 -7.592 1.00 71.12 98 PRO A O 1
ATOM 784 N N . GLN A 1 99 ? 6.403 8.368 -8.717 1.00 71.62 99 GLN A N 1
ATOM 785 C CA . GLN A 1 99 ? 5.429 7.998 -7.690 1.00 71.62 99 GLN A CA 1
ATOM 786 C C . GLN A 1 99 ? 6.141 7.435 -6.449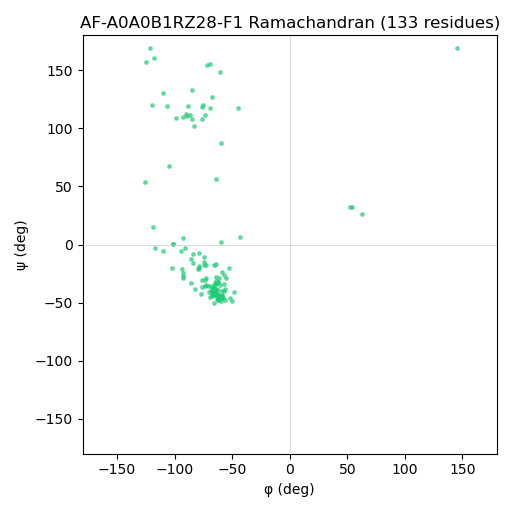 1.00 71.62 99 GLN A C 1
ATOM 788 O O . GLN A 1 99 ? 5.822 7.830 -5.327 1.00 71.62 99 GLN A O 1
ATOM 793 N N . PHE A 1 100 ? 7.185 6.615 -6.634 1.00 71.62 100 PHE A N 1
ATOM 794 C CA . PHE A 1 100 ? 8.018 6.122 -5.524 1.00 71.62 100 PHE A CA 1
ATOM 795 C C . PHE A 1 100 ? 8.822 7.225 -4.844 1.00 71.62 100 PHE A C 1
ATOM 797 O O . PHE A 1 100 ? 8.961 7.212 -3.624 1.00 71.62 100 PHE A O 1
ATOM 804 N N . ALA A 1 101 ? 9.314 8.206 -5.607 1.00 68.00 101 ALA A N 1
ATOM 805 C CA . ALA A 1 101 ? 10.032 9.350 -5.046 1.00 68.00 101 ALA A CA 1
ATOM 806 C C . ALA A 1 101 ? 9.135 10.235 -4.160 1.00 68.00 101 ALA A C 1
ATOM 808 O O . ALA A 1 101 ? 9.608 10.817 -3.177 1.00 68.00 101 ALA A O 1
ATOM 809 N N . THR A 1 102 ? 7.848 10.328 -4.509 1.00 71.88 102 THR A N 1
ATOM 810 C CA . THR A 1 102 ? 6.860 11.157 -3.804 1.00 71.88 102 THR A CA 1
ATOM 811 C C . THR A 1 102 ? 6.416 10.518 -2.486 1.00 71.88 102 THR A C 1
ATOM 813 O O . THR A 1 102 ? 6.219 11.215 -1.489 1.00 71.88 102 THR A O 1
ATOM 816 N N . ILE A 1 103 ? 6.286 9.190 -2.449 1.00 74.69 103 ILE A N 1
ATOM 817 C CA . ILE A 1 103 ? 5.765 8.469 -1.284 1.00 74.69 103 ILE A CA 1
ATOM 818 C C . ILE A 1 103 ? 6.903 8.119 -0.315 1.00 74.69 103 ILE A C 1
ATOM 820 O O . ILE A 1 103 ? 7.818 7.360 -0.631 1.00 74.69 103 ILE A O 1
ATOM 824 N N . ARG A 1 104 ? 6.826 8.639 0.919 1.00 67.69 104 ARG A N 1
ATOM 825 C CA . ARG A 1 104 ? 7.893 8.510 1.930 1.00 67.69 104 ARG A CA 1
ATOM 826 C C . ARG A 1 104 ? 8.261 7.055 2.249 1.00 67.69 104 ARG A C 1
ATOM 828 O O . ARG A 1 104 ? 9.444 6.774 2.406 1.00 67.69 104 ARG A O 1
ATOM 835 N N . CYS A 1 105 ? 7.285 6.148 2.333 1.00 69.25 105 CYS A N 1
ATOM 836 C CA . CYS A 1 105 ? 7.533 4.738 2.660 1.00 69.25 105 CYS A CA 1
ATOM 837 C C . CYS A 1 105 ? 8.191 3.944 1.513 1.00 69.25 105 CYS A C 1
ATOM 839 O O . CYS A 1 105 ? 8.781 2.901 1.763 1.00 69.25 105 CYS A O 1
ATOM 841 N N . LEU A 1 106 ? 8.148 4.455 0.276 1.00 69.62 106 LEU A N 1
ATOM 842 C CA . LEU A 1 106 ? 8.693 3.806 -0.927 1.00 69.62 106 LEU A CA 1
ATOM 843 C C . LEU A 1 106 ? 10.051 4.380 -1.362 1.00 69.62 106 LEU A C 1
ATOM 845 O O . LEU A 1 106 ? 10.650 3.897 -2.320 1.00 69.62 106 LEU A O 1
ATOM 849 N N . LYS A 1 107 ? 10.583 5.363 -0.630 1.00 72.12 107 LYS A N 1
ATOM 850 C CA . LYS A 1 107 ? 11.925 5.923 -0.843 1.00 72.12 107 LYS A CA 1
ATOM 851 C C . LYS A 1 107 ? 13.053 4.872 -0.903 1.00 72.12 107 LYS A C 1
ATOM 853 O O . LYS A 1 107 ? 13.841 4.947 -1.842 1.00 72.12 107 LYS A O 1
ATOM 858 N N . PRO A 1 108 ? 13.127 3.870 0.001 1.00 69.94 108 PRO A N 1
ATOM 859 C CA . PRO A 1 108 ? 14.149 2.823 -0.112 1.00 69.94 108 PRO A CA 1
ATOM 860 C C . PRO A 1 108 ? 14.013 2.001 -1.404 1.00 69.94 108 PRO A C 1
ATOM 862 O O . PRO A 1 108 ? 15.015 1.608 -1.994 1.00 69.94 108 PRO A O 1
ATOM 865 N N . LEU A 1 109 ? 12.784 1.807 -1.898 1.00 70.44 109 LEU A N 1
ATOM 866 C CA . LEU A 1 109 ? 12.538 1.150 -3.181 1.00 70.44 109 LEU A CA 1
ATOM 867 C C . LEU A 1 109 ? 13.055 1.990 -4.354 1.00 70.44 109 LEU A C 1
ATOM 869 O O . LEU A 1 109 ? 13.665 1.456 -5.276 1.00 70.44 109 LEU A O 1
ATOM 873 N N . TYR A 1 110 ? 12.822 3.304 -4.315 1.00 70.81 110 TYR A N 1
ATOM 874 C CA . TYR A 1 110 ? 13.306 4.239 -5.330 1.00 70.81 110 TYR A CA 1
ATOM 875 C C . TYR A 1 110 ? 14.835 4.206 -5.442 1.00 70.81 110 TYR A C 1
ATOM 877 O O . TYR A 1 110 ? 15.358 4.120 -6.553 1.00 70.81 110 TYR A O 1
ATOM 885 N N . ASP A 1 111 ? 15.542 4.216 -4.310 1.00 69.62 111 ASP A N 1
ATOM 886 C CA . ASP A 1 111 ? 17.006 4.187 -4.286 1.00 69.62 111 ASP A CA 1
ATOM 887 C C . ASP A 1 111 ? 17.554 2.865 -4.858 1.00 69.62 111 ASP A C 1
ATOM 889 O O . ASP A 1 111 ? 18.469 2.884 -5.686 1.00 69.62 111 ASP A O 1
ATOM 893 N N . GLU A 1 112 ? 16.951 1.721 -4.513 1.00 69.75 112 GLU A N 1
ATOM 894 C CA . GLU A 1 112 ? 17.317 0.415 -5.083 1.00 69.75 112 GLU A CA 1
ATOM 895 C C . GLU A 1 112 ? 17.074 0.342 -6.600 1.00 69.75 112 GLU A C 1
ATOM 897 O O . GLU A 1 112 ? 17.960 -0.081 -7.350 1.00 69.75 112 GLU A O 1
ATOM 902 N N . VAL A 1 113 ? 15.901 0.781 -7.075 1.00 68.56 113 VAL A N 1
ATOM 903 C CA . VAL A 1 113 ? 15.564 0.790 -8.512 1.00 68.56 113 VAL A CA 1
ATOM 904 C C . VAL A 1 113 ? 16.495 1.733 -9.275 1.00 68.56 113 VAL A C 1
ATOM 906 O O . VAL A 1 113 ? 16.930 1.399 -10.382 1.00 68.56 113 VAL A O 1
ATOM 909 N N . CYS A 1 114 ? 16.844 2.881 -8.686 1.00 67.69 114 CYS A N 1
ATOM 910 C CA . CYS A 1 114 ? 17.814 3.811 -9.254 1.00 67.69 114 CYS A CA 1
ATOM 911 C C . CYS A 1 114 ? 19.193 3.163 -9.385 1.00 67.69 114 CYS A C 1
ATOM 913 O O . CYS A 1 114 ? 19.787 3.220 -10.458 1.00 67.69 114 CYS A O 1
ATOM 915 N N . ILE A 1 115 ? 19.697 2.496 -8.346 1.00 67.38 115 ILE A N 1
ATOM 916 C CA . ILE A 1 115 ? 20.997 1.812 -8.410 1.00 67.38 115 ILE A CA 1
ATOM 917 C C . ILE A 1 115 ? 20.976 0.697 -9.465 1.00 67.38 115 ILE A C 1
ATOM 919 O O . ILE A 1 115 ? 21.902 0.613 -10.274 1.00 67.38 115 ILE A O 1
ATOM 923 N N . ALA A 1 116 ? 19.920 -0.119 -9.505 1.00 64.19 116 ALA A N 1
ATOM 924 C CA . ALA A 1 116 ? 19.800 -1.237 -10.441 1.00 64.19 116 ALA A CA 1
ATOM 925 C C . ALA A 1 116 ? 19.702 -0.788 -11.912 1.00 64.19 116 ALA A C 1
ATOM 927 O O . ALA A 1 116 ? 20.299 -1.415 -12.789 1.00 64.19 116 ALA A O 1
ATOM 928 N N . ASN A 1 117 ? 18.988 0.308 -12.194 1.00 59.78 117 ASN A N 1
ATOM 929 C CA . ASN A 1 117 ? 18.773 0.792 -13.563 1.00 59.78 117 ASN A CA 1
ATOM 930 C C . ASN A 1 117 ? 19.813 1.828 -14.031 1.00 59.78 117 ASN A C 1
ATOM 932 O O . ASN A 1 117 ? 20.039 1.955 -15.235 1.00 59.78 117 ASN A O 1
ATOM 936 N N . PHE A 1 118 ? 20.471 2.555 -13.119 1.00 62.28 118 PHE A N 1
ATOM 937 C CA . PHE A 1 118 ? 21.321 3.713 -13.446 1.00 62.28 118 PHE A CA 1
ATOM 938 C C . PHE A 1 118 ? 22.802 3.564 -13.049 1.00 62.28 118 PHE A C 1
ATOM 940 O O . PHE A 1 118 ? 23.546 4.544 -13.099 1.00 62.28 118 PHE A O 1
ATOM 947 N N . SER A 1 119 ? 23.278 2.350 -12.739 1.00 50.62 119 SER A N 1
ATOM 948 C CA . SER A 1 119 ? 24.663 2.060 -12.299 1.00 50.62 119 SER A CA 1
ATOM 949 C C . SER A 1 119 ? 25.801 2.438 -13.279 1.00 50.62 119 SER A C 1
ATOM 951 O O . SER A 1 119 ? 26.978 2.233 -12.990 1.00 50.62 119 SER A O 1
ATOM 953 N N . LEU A 1 120 ? 25.517 3.041 -14.436 1.00 47.06 120 LEU A N 1
ATOM 954 C CA . LEU A 1 120 ? 26.541 3.591 -15.327 1.00 47.06 120 LEU A CA 1
ATOM 955 C C . LEU A 1 120 ? 26.324 5.094 -15.510 1.00 47.06 120 LEU A C 1
ATOM 957 O O . LEU A 1 120 ? 25.304 5.535 -16.034 1.00 47.06 120 LEU A O 1
ATOM 961 N N . ARG A 1 121 ? 27.352 5.856 -15.112 1.00 46.56 121 ARG A N 1
ATOM 962 C CA . ARG A 1 121 ? 27.549 7.324 -15.081 1.00 46.56 121 ARG A CA 1
ATOM 963 C C . ARG A 1 121 ? 27.093 8.160 -16.303 1.00 46.56 121 ARG A C 1
ATOM 965 O O . ARG A 1 121 ? 27.366 9.353 -16.339 1.00 46.56 121 ARG A O 1
ATOM 972 N N . ARG A 1 122 ? 26.413 7.597 -17.305 1.00 47.00 122 ARG A N 1
ATOM 973 C CA . ARG A 1 122 ? 25.936 8.300 -18.510 1.00 47.00 122 ARG A CA 1
ATOM 974 C C . ARG A 1 122 ? 24.502 8.835 -18.434 1.00 47.00 122 ARG A C 1
ATOM 976 O O . ARG A 1 122 ? 24.208 9.773 -19.163 1.00 47.00 122 ARG A O 1
ATOM 983 N N . LEU A 1 123 ? 23.629 8.323 -17.560 1.00 49.44 123 LEU A N 1
ATOM 984 C CA . LEU A 1 123 ? 22.249 8.837 -17.439 1.00 49.44 123 LEU A CA 1
ATOM 985 C C . LEU A 1 123 ? 22.064 9.966 -16.410 1.00 49.44 123 LEU A C 1
ATOM 987 O O . LEU A 1 123 ? 20.985 10.555 -16.344 1.00 49.44 123 LEU A O 1
ATOM 991 N N . PHE A 1 124 ?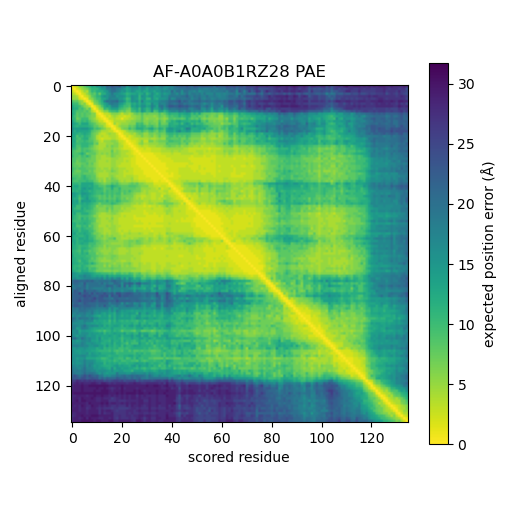 23.117 10.337 -15.675 1.00 45.72 124 PHE A N 1
ATOM 992 C CA . PHE A 1 124 ? 23.089 11.463 -14.730 1.00 45.72 124 PHE A CA 1
ATOM 993 C C . PHE A 1 124 ? 22.681 12.793 -15.394 1.00 45.72 124 PHE A C 1
ATOM 995 O O . PHE A 1 124 ? 22.105 13.657 -14.741 1.00 45.72 124 PHE A O 1
ATOM 1002 N N . LEU A 1 125 ? 22.911 12.941 -16.706 1.00 47.62 125 LEU A N 1
ATOM 1003 C CA . LEU A 1 125 ? 22.488 14.122 -17.461 1.00 47.62 125 LEU A CA 1
ATOM 1004 C C . LEU A 1 125 ? 20.982 14.145 -17.780 1.00 47.62 125 LEU A C 1
ATOM 1006 O O . LEU A 1 125 ? 20.402 15.221 -17.880 1.00 47.62 125 LEU A O 1
ATOM 1010 N N . VAL A 1 126 ? 20.342 12.982 -17.944 1.00 50.41 126 VAL A N 1
ATOM 1011 C CA . VAL A 1 126 ? 18.941 12.905 -18.397 1.00 50.41 126 VAL A CA 1
ATOM 1012 C C . VAL A 1 126 ? 17.977 13.127 -17.230 1.00 50.41 126 VAL A C 1
ATOM 1014 O O . VAL A 1 126 ? 16.994 13.847 -17.379 1.00 50.41 126 VAL A O 1
ATOM 1017 N N . ILE A 1 127 ? 18.287 12.599 -16.040 1.00 51.03 127 ILE A N 1
ATOM 1018 C CA . ILE A 1 127 ? 17.438 12.789 -14.851 1.00 51.03 127 ILE A CA 1
ATOM 1019 C C . ILE A 1 127 ? 17.467 14.248 -14.370 1.00 51.03 127 ILE A C 1
ATOM 1021 O O . ILE A 1 127 ? 16.415 14.790 -14.031 1.00 51.03 127 ILE A O 1
ATOM 1025 N N . LEU A 1 128 ? 18.629 14.919 -14.406 1.00 48.06 128 LEU A N 1
ATOM 1026 C CA . LEU A 1 128 ? 18.704 16.352 -14.086 1.00 48.06 128 LEU A CA 1
ATOM 1027 C C . LEU A 1 128 ? 17.849 17.189 -15.050 1.00 48.06 128 LEU A C 1
ATOM 1029 O O . LEU A 1 128 ? 17.230 18.157 -14.623 1.00 48.06 128 LEU A O 1
ATOM 1033 N N . PHE A 1 129 ? 17.755 16.793 -16.323 1.00 42.62 129 PHE A N 1
ATOM 1034 C CA . PHE A 1 129 ? 16.929 17.484 -17.316 1.00 42.62 129 PHE A CA 1
ATOM 1035 C C . PHE A 1 129 ? 15.422 17.299 -17.096 1.00 42.62 129 PHE A C 1
ATOM 1037 O O . PHE A 1 129 ? 14.659 18.235 -17.329 1.00 42.62 129 PHE A O 1
ATOM 1044 N N . VAL A 1 130 ? 14.982 16.123 -16.637 1.00 49.53 130 VAL A N 1
ATOM 1045 C CA . VAL A 1 130 ? 13.555 15.854 -16.389 1.00 49.53 130 VAL A CA 1
ATOM 1046 C C . VAL A 1 130 ? 13.087 16.499 -15.081 1.00 49.53 130 VAL A C 1
ATOM 1048 O O . VAL A 1 130 ? 12.044 17.149 -15.069 1.00 49.53 130 VAL A O 1
ATOM 1051 N N . PHE A 1 131 ? 13.875 16.427 -14.002 1.00 44.50 131 PHE A N 1
ATOM 1052 C CA . PHE A 1 131 ? 13.516 17.088 -12.738 1.00 44.50 131 PHE A CA 1
ATOM 1053 C C . PHE A 1 131 ? 13.664 18.619 -12.781 1.00 44.50 131 PHE A C 1
ATOM 1055 O O . PHE A 1 131 ? 12.907 19.311 -12.107 1.00 44.50 131 PHE A O 1
ATOM 1062 N N . ALA A 1 132 ? 14.567 19.180 -13.597 1.00 41.09 132 ALA A N 1
ATOM 1063 C CA . ALA A 1 132 ? 14.693 20.637 -13.745 1.00 41.09 132 ALA A CA 1
ATOM 1064 C C . ALA A 1 132 ? 13.564 21.288 -14.572 1.00 41.09 132 ALA A C 1
ATOM 1066 O O . ALA A 1 132 ? 13.456 22.511 -14.589 1.00 41.09 132 ALA A O 1
ATOM 1067 N N . LYS A 1 133 ? 12.723 20.496 -15.253 1.00 34.38 133 LYS A N 1
ATOM 1068 C CA . LYS A 1 133 ? 11.592 20.982 -16.063 1.00 34.38 133 LYS A CA 1
ATOM 1069 C C . LYS A 1 133 ? 10.251 21.012 -15.326 1.00 34.38 133 LYS A C 1
ATOM 1071 O O . LYS A 1 133 ? 9.284 21.512 -15.892 1.00 34.38 133 LYS A O 1
ATOM 1076 N N . VAL A 1 134 ? 10.191 20.513 -14.090 1.00 40.22 134 VAL A N 1
ATOM 1077 C CA . VAL A 1 134 ? 9.016 20.617 -13.210 1.00 40.22 134 VAL A CA 1
ATOM 1078 C C . VAL A 1 134 ? 9.301 21.678 -12.145 1.00 40.22 134 VAL A C 1
ATOM 1080 O O . VAL A 1 134 ? 9.498 21.377 -10.968 1.00 40.22 134 VAL A O 1
ATOM 1083 N N . LYS A 1 135 ? 9.399 22.934 -12.580 1.00 36.88 135 LYS A N 1
ATOM 1084 C CA . LYS A 1 135 ? 9.335 24.112 -11.715 1.00 36.88 135 LYS A CA 1
ATOM 1085 C C . LYS A 1 135 ? 8.661 25.252 -12.458 1.00 36.88 135 LYS A C 1
ATOM 1087 O O . LYS A 1 135 ? 8.910 25.360 -13.679 1.00 36.88 135 LYS A O 1
#

Secondary structure (DSSP, 8-state):
--TTTTT-----EEEETTEEEEGGGS-HHHHHHHHHHHHH------TTS-HHHHHHHHHHHT-HHHHHHHHHHHHHH-GGGTSS--TTTHHHHHHHHHHHHHSGGGHHHHHHHHHHHH-STTTHHHHHHHHTT--

Radius of gyration: 17.85 Å; Cα contacts (8 Å, |Δi|>4): 105; chains: 1; bounding box: 50×36×42 Å

Solvent-accessible surface area (backbone atoms only — not comparable to full-atom values): 8164 Å² total; per-residue (Å²): 126,68,71,79,75,64,77,61,94,59,89,46,62,50,76,48,101,63,44,76,43,56,51,79,82,50,57,69,58,49,54,50,48,51,50,38,29,75,79,63,68,54,70,73,86,56,92,89,39,63,66,67,59,49,51,50,48,22,49,55,58,66,40,65,71,54,30,51,37,52,51,51,50,45,53,72,74,46,50,64,63,70,46,88,60,47,92,83,41,47,62,60,45,64,68,45,48,63,55,26,65,69,38,79,63,35,38,71,58,39,54,51,37,45,51,67,76,53,78,55,92,77,55,66,64,55,56,54,55,58,61,68,66,74,118

pLDDT: mean 70.46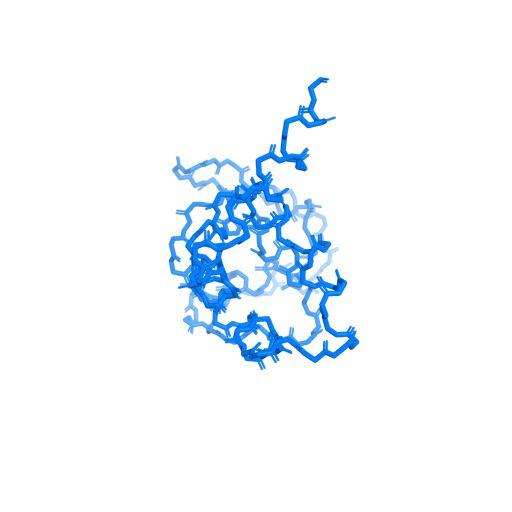, std 13.76, range [34.38, 88.0]

Nearest PDB structures (foldseek):
  3dry-assembly1_A  TM=6.506E-01  e=2.243E+00  Homo sapiens

Mean predicted aligned error: 11.87 Å

Organism: Oesophagostomum dentatum (NCBI:txid61180)

Foldseek 3Di:
DCPLVVPDPDQDFDDDPLGTDGPVVA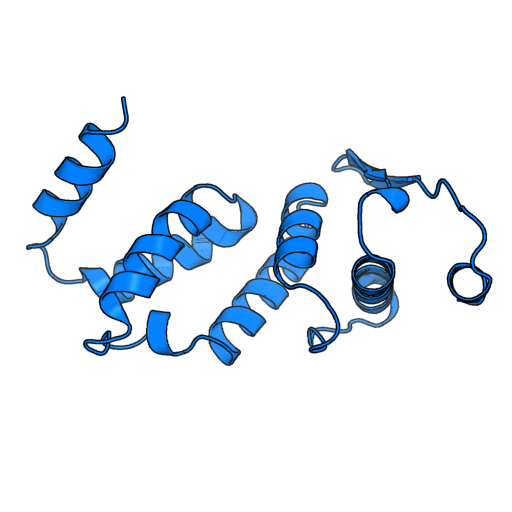DSLLVVVVCCCVPVVDLDDDPVHDLVRLLVVCLSNVDLSSLVSSLVNCCVPPVCLQADHDPVRVVVNVVCLVVLVPRPSSVVVSVNSCCRHPVDPPCPVVVCVVVVPPD